Protein 3PU6 (pdb70)

Sequence (135 aa):
LKKVLLCVGNELRGDDGVAIALGRLVEEQPEWSVFFGYDTPESEFGKLRELAPDVIVVADASGEIEFLDLSDERTYLYPTPILISYLRGICSKTIFLGISVLLENVLHFSEGLSQGASDSAFVALGRIKELDGLK

InterPro domains:
  IPR000671 Peptidase A31 family [PTHR30302] (1-132)
  IPR000671 Peptidase A31 family [TIGR00072] (5-141)
  IPR004420 Peptidase A31, hydrogenase maturation protease HycI [cd06067] (4-139)
  IPR023430 Peptidase HybD-like domain superfamily [G3DSA:3.40.50.1450] (1-147)
  IPR023430 Peptidase HybD-like domain superfamily [SSF53163] (1-142)

Solvent-accessible surface area: 7150 Å² total

Structure (mmCIF, N/CA/C/O backbone):
data_3PU6
#
_entry.id   3PU6
#
_cell.length_a   45.202
_cell.length_b   50.728
_cell.length_c   66.676
_cell.angle_alpha   90.00
_cell.angle_beta   90.00
_cell.angle_gamma   90.00
#
_symmetry.space_group_name_H-M   'P 21 21 21'
#
loop_
_entity.id
_entity.type
_entity.pdbx_description
1 polymer 'Uncharacterized protein'
2 water water
#
loop_
_atom_site.group_PDB
_atom_site.id
_atom_site.type_symbol
_atom_site.label_atom_id
_atom_site.label_alt_id
_atom_site.label_comp_id
_atom_site.label_asym_id
_atom_site.label_entity_id
_atom_site.label_seq_id
_atom_site.pdbx_PDB_ins_code
_atom_site.Cartn_x
_atom_site.Cartn_y
_atom_site.Cartn_z
_atom_site.occupancy
_atom_site.B_iso_or_equiv
_atom_site.auth_seq_id
_atom_site.auth_comp_id
_atom_site.auth_asym_id
_atom_site.auth_atom_id
_atom_site.pdbx_PDB_model_num
ATOM 1 N N . LEU A 1 3 ? 0.414 25.766 55.697 1.00 33.76 1 LEU A N 1
ATOM 2 C CA . LEU A 1 3 ? 1.063 25.429 54.414 1.00 37.74 1 LEU A CA 1
ATOM 3 C C . LEU A 1 3 ? 2.252 26.359 54.098 1.00 36.58 1 LEU A C 1
ATOM 4 O O . LEU A 1 3 ? 2.093 27.569 53.968 1.00 36.56 1 LEU A O 1
ATOM 9 N N . LYS A 1 4 ? 3.445 25.793 53.987 1.00 36.22 2 LYS A N 1
ATOM 10 C CA . LYS A 1 4 ? 4.670 26.604 53.938 1.00 37.72 2 LYS A CA 1
ATOM 11 C C . LYS A 1 4 ? 4.971 27.194 52.567 1.00 36.70 2 LYS A C 1
ATOM 12 O O . LYS A 1 4 ? 5.338 26.475 51.640 1.00 34.98 2 LYS A O 1
ATOM 18 N N . LYS A 1 5 ? 4.831 28.513 52.470 1.00 36.96 3 LYS A N 1
ATOM 19 C CA . LYS A 1 5 ? 4.967 29.234 51.213 1.00 35.30 3 LYS A CA 1
ATOM 20 C C . LYS A 1 5 ? 6.158 30.198 51.194 1.00 35.26 3 LYS A C 1
ATOM 21 O O . LYS A 1 5 ? 6.200 31.158 51.961 1.00 35.79 3 LYS A O 1
ATOM 27 N N . VAL A 1 6 ? 7.117 29.936 50.305 1.00 34.70 4 VAL A N 1
ATOM 28 C CA . VAL A 1 6 ? 8.328 30.757 50.173 1.00 34.85 4 VAL A CA 1
ATOM 29 C C . VAL A 1 6 ? 8.381 31.521 48.857 1.00 33.68 4 VAL A C 1
ATOM 30 O O . VAL A 1 6 ? 8.041 30.989 47.805 1.00 33.56 4 VAL A O 1
ATOM 34 N N . LEU A 1 7 ? 8.822 32.768 48.929 1.00 33.90 5 LEU A N 1
ATOM 35 C CA . LEU A 1 7 ? 9.093 33.566 47.743 1.00 33.06 5 LEU A CA 1
ATOM 36 C C . LEU A 1 7 ? 10.575 33.919 47.693 1.00 32.30 5 LEU A C 1
ATOM 37 O O . LEU A 1 7 ? 11.047 34.705 48.517 1.00 31.64 5 LEU A O 1
ATOM 42 N N . LEU A 1 8 ? 11.296 33.335 46.732 1.00 31.03 6 LEU A N 1
ATOM 43 C CA . LEU A 1 8 ? 12.721 33.621 46.534 1.00 31.51 6 LEU A CA 1
ATOM 44 C C . LEU A 1 8 ? 12.946 34.730 45.511 1.00 31.93 6 LEU A C 1
ATOM 45 O O . LEU A 1 8 ? 12.744 34.528 44.325 1.00 31.35 6 LEU A O 1
ATOM 50 N N . CYS A 1 9 ? 13.383 35.897 45.968 1.00 31.68 7 CYS A N 1
ATOM 51 C CA . CYS A 1 9 ? 13.566 37.024 45.065 1.00 31.60 7 CYS A CA 1
ATOM 52 C C . CYS A 1 9 ? 14.995 37.121 44.572 1.00 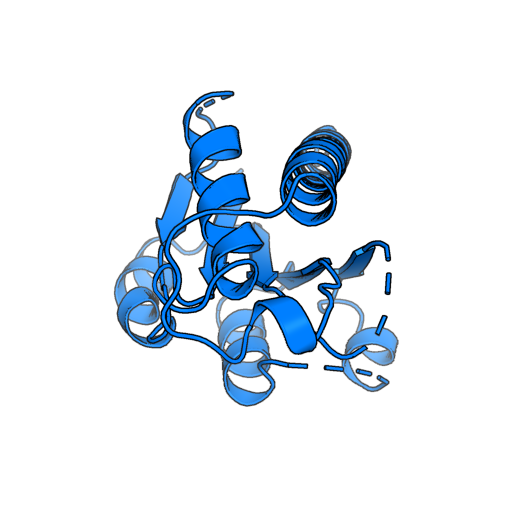33.44 7 CYS A C 1
ATOM 53 O O . CYS A 1 9 ? 15.931 37.201 45.369 1.00 32.59 7 CYS A O 1
ATOM 56 N N . VAL A 1 10 ? 15.127 37.121 43.242 1.00 33.52 8 VAL A N 1
ATOM 57 C CA . VAL A 1 10 ? 16.400 37.174 42.534 1.00 32.75 8 VAL A CA 1
ATOM 58 C C . VAL A 1 10 ? 16.526 38.528 41.816 1.00 33.15 8 VAL A C 1
ATOM 59 O O . VAL A 1 10 ? 15.521 39.115 41.413 1.00 31.52 8 VAL A O 1
ATOM 63 N N . GLY A 1 11 ? 17.758 39.028 41.683 1.00 34.25 9 GLY A N 1
ATOM 64 C CA . GLY A 1 11 ? 18.017 40.289 41.007 1.00 32.69 9 GLY A CA 1
ATOM 65 C C . GLY A 1 11 ? 19.015 41.169 41.726 1.00 32.84 9 GLY A C 1
ATOM 66 O O . GLY A 1 11 ? 19.412 40.888 42.853 1.00 35.06 9 GLY A O 1
ATOM 67 N N . ASN A 1 12 ? 19.386 42.259 41.072 1.00 32.51 10 ASN A N 1
ATOM 68 C CA . ASN A 1 12 ? 20.456 43.146 41.510 1.00 32.64 10 ASN A CA 1
ATOM 69 C C . ASN A 1 12 ? 19.943 44.572 41.576 1.00 33.39 10 ASN A C 1
ATOM 70 O O . ASN A 1 12 ? 19.654 45.193 40.554 1.00 33.39 10 ASN A O 1
ATOM 75 N N . GLU A 1 13 ? 19.838 45.092 42.786 1.00 33.91 11 GLU A N 1
ATOM 76 C CA . GLU A 1 13 ? 19.234 46.393 43.008 1.00 33.93 11 GLU A CA 1
ATOM 77 C C . GLU A 1 13 ? 20.077 47.538 42.494 1.00 34.40 11 GLU A C 1
ATOM 78 O O . GLU A 1 13 ? 19.597 48.663 42.399 1.00 34.77 11 GLU A O 1
ATOM 84 N N . LEU A 1 14 ? 21.340 47.254 42.177 1.00 34.16 12 LEU A N 1
ATOM 85 C CA . LEU A 1 14 ? 22.244 48.270 41.659 1.00 33.12 12 LEU A CA 1
ATOM 86 C C . LEU A 1 14 ? 22.219 48.349 40.132 1.00 33.27 12 LEU A C 1
ATOM 87 O O . LEU A 1 14 ? 22.855 49.204 39.547 1.00 34.07 12 LEU A O 1
ATOM 92 N N . ARG A 1 15 ? 21.441 47.467 39.509 1.00 33.58 13 ARG A N 1
ATOM 93 C CA . ARG A 1 15 ? 21.225 47.443 38.066 1.00 32.78 13 ARG A CA 1
ATOM 94 C C . ARG A 1 15 ? 19.808 47.857 37.630 1.00 32.81 13 ARG A C 1
ATOM 95 O O . ARG A 1 15 ? 19.238 47.232 36.742 1.00 32.14 13 ARG A O 1
ATOM 103 N N . GLY A 1 16 ? 19.239 48.889 38.242 1.00 32.30 14 GLY A N 1
ATOM 104 C CA . GLY A 1 16 ? 17.940 49.398 37.838 1.00 31.20 14 GLY A CA 1
ATOM 105 C C . GLY A 1 16 ? 16.760 48.453 37.994 1.00 29.90 14 GLY A C 1
ATOM 106 O O . GLY A 1 16 ? 16.518 47.895 39.057 1.00 30.24 14 GLY A O 1
ATOM 107 N N . ASP A 1 17 ? 16.025 48.268 36.905 1.00 30.83 15 ASP A N 1
ATOM 108 C CA . ASP A 1 17 ? 14.812 47.449 36.897 1.00 30.63 15 ASP A CA 1
ATOM 109 C C . ASP A 1 17 ? 15.115 45.978 37.105 1.00 29.94 15 ASP A C 1
ATOM 110 O O . ASP A 1 17 ? 14.208 45.146 37.050 1.00 27.82 15 ASP A O 1
ATOM 115 N N . ASP A 1 18 ? 16.387 45.661 37.328 1.00 29.91 16 ASP A N 1
ATOM 116 C CA . ASP A 1 18 ? 16.785 44.282 37.585 1.00 31.19 16 ASP A CA 1
ATOM 117 C C . ASP A 1 18 ? 16.572 43.939 39.053 1.00 30.75 16 ASP A C 1
ATOM 118 O O . ASP A 1 18 ? 16.738 42.796 39.480 1.00 31.36 16 ASP A O 1
ATOM 123 N N . GLY A 1 19 ? 16.178 44.941 39.821 1.00 30.05 17 GLY A N 1
ATOM 124 C CA . GLY A 1 19 ? 15.768 44.694 41.183 1.00 31.20 17 GLY A CA 1
ATOM 125 C C . GLY A 1 19 ? 14.262 44.597 41.360 1.00 31.26 17 GLY A C 1
ATOM 126 O O . GLY A 1 19 ? 13.791 44.593 42.491 1.00 33.23 17 GLY A O 1
ATOM 127 N N . VAL A 1 20 ? 13.511 44.518 40.262 1.00 28.63 18 VAL A N 1
ATOM 128 C CA . VAL A 1 20 ? 12.061 44.503 40.337 1.00 30.15 18 VAL A CA 1
ATOM 129 C C . VAL A 1 20 ? 11.574 43.403 41.259 1.00 30.68 18 VAL A C 1
ATOM 130 O O . VAL A 1 20 ? 10.671 43.641 42.061 1.00 30.37 18 VAL A O 1
ATOM 134 N N . ALA A 1 21 ? 12.171 42.213 41.147 1.00 29.35 19 ALA A N 1
ATOM 135 C CA . ALA A 1 21 ? 11.774 41.092 41.991 1.00 29.75 19 ALA A CA 1
ATOM 136 C C . ALA A 1 21 ? 12.155 41.307 43.467 1.00 31.70 19 ALA A C 1
ATOM 137 O O . ALA A 1 21 ? 11.563 40.706 44.352 1.00 32.20 19 ALA A O 1
ATOM 139 N N . ILE A 1 22 ? 13.138 42.160 43.730 1.00 31.12 20 ILE A N 1
ATOM 140 C CA . ILE A 1 22 ? 13.462 42.523 45.094 1.00 32.47 20 ILE A CA 1
ATOM 141 C C . ILE A 1 22 ? 12.342 43.411 45.588 1.00 33.79 20 ILE A C 1
ATOM 142 O O . ILE A 1 22 ? 11.870 43.282 46.722 1.00 35.30 20 ILE A O 1
ATOM 147 N N . ALA A 1 23 ? 11.904 44.322 44.732 1.00 32.90 21 ALA A N 1
ATOM 148 C CA . ALA A 1 23 ? 10.790 45.185 45.088 1.00 32.73 21 ALA A CA 1
ATOM 149 C C . ALA A 1 23 ? 9.545 44.342 45.451 1.00 34.82 21 ALA A C 1
ATOM 150 O O . ALA A 1 23 ? 8.930 44.519 46.506 1.00 36.85 21 ALA A O 1
ATOM 152 N N . LEU A 1 24 ? 9.197 43.401 44.582 1.00 34.23 22 LEU A N 1
ATOM 153 C CA . LEU A 1 24 ? 8.063 42.531 44.832 1.00 34.50 22 LEU A CA 1
ATOM 154 C C . LEU A 1 24 ? 8.186 41.839 46.178 1.00 34.27 22 LEU A C 1
ATOM 155 O O . LEU A 1 24 ? 7.205 41.659 46.874 1.00 34.67 22 LEU A O 1
ATOM 160 N N . GLY A 1 25 ? 9.403 41.451 46.526 1.00 33.90 23 GLY A N 1
ATOM 161 C CA . GLY A 1 25 ? 9.663 40.711 47.741 1.00 34.63 23 GLY A CA 1
ATOM 162 C C . GLY A 1 25 ? 9.260 41.528 48.937 1.00 37.08 23 GLY A C 1
ATOM 163 O O . GLY A 1 25 ? 8.663 41.023 49.871 1.00 38.09 23 GLY A O 1
ATOM 164 N N . ARG A 1 26 ? 9.574 42.810 48.892 1.00 37.09 24 ARG A N 1
ATOM 165 C CA . ARG A 1 26 ? 9.229 43.701 49.974 1.00 37.79 24 ARG A CA 1
ATOM 166 C C . ARG A 1 26 ? 7.730 43.871 50.106 1.00 39.77 24 ARG A C 1
ATOM 167 O O . ARG A 1 26 ? 7.233 44.118 51.199 1.00 41.69 24 ARG A O 1
ATOM 175 N N . LEU A 1 27 ? 7.009 43.759 48.993 1.00 39.39 25 LEU A N 1
ATOM 176 C CA . LE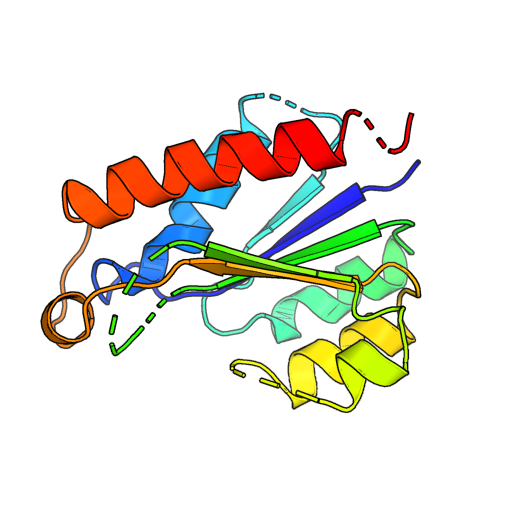U A 1 27 ? 5.557 43.926 49.022 1.00 40.41 25 LEU A CA 1
ATOM 177 C C . LEU A 1 27 ? 4.899 42.745 49.714 1.00 40.62 25 LEU A C 1
ATOM 178 O O . LEU A 1 27 ? 4.024 42.922 50.557 1.00 41.24 25 LEU A O 1
ATOM 183 N N . VAL A 1 28 ? 5.340 41.543 49.357 1.00 40.18 26 VAL A N 1
ATOM 184 C CA . VAL A 1 28 ? 4.789 40.318 49.924 1.00 42.07 26 VAL A CA 1
ATOM 185 C C . VAL A 1 28 ? 5.094 40.293 51.415 1.00 43.07 26 VAL A C 1
ATOM 186 O O . VAL A 1 28 ? 4.292 39.848 52.234 1.00 43.39 26 VAL A O 1
ATOM 190 N N . GLU A 1 29 ? 6.273 40.796 51.747 1.00 42.88 27 GLU A N 1
ATOM 191 C CA . GLU A 1 29 ? 6.754 40.844 53.109 1.00 41.71 27 GLU A CA 1
ATOM 192 C C . GLU A 1 29 ? 5.805 41.673 53.968 1.00 44.63 27 GLU A C 1
ATOM 193 O O . GLU A 1 29 ? 5.461 41.268 55.080 1.00 44.57 27 GLU A O 1
ATOM 199 N N . GLU A 1 30 ? 5.405 42.832 53.440 1.00 44.44 28 GLU A N 1
ATOM 200 C CA . GLU A 1 30 ? 4.444 43.724 54.082 1.00 45.61 28 GLU A CA 1
ATOM 201 C C . GLU A 1 30 ? 3.048 43.138 54.097 1.00 45.76 28 GLU A C 1
ATOM 202 O O . GLU A 1 30 ? 2.452 42.965 55.149 1.00 48.18 28 GLU A O 1
ATOM 208 N N . GLN A 1 31 ? 2.515 42.846 52.921 1.00 45.53 29 GLN A N 1
ATOM 209 C CA . GLN A 1 31 ? 1.114 42.469 52.811 1.00 45.70 29 GLN A CA 1
ATOM 210 C C . GLN A 1 31 ? 0.791 41.019 53.167 1.00 47.40 29 GLN A C 1
ATOM 211 O O . GLN A 1 31 ? -0.359 40.695 53.467 1.00 49.74 29 GLN A O 1
ATOM 225 N N . PRO A 1 33 ? 2.191 38.163 55.420 1.00 47.31 31 PRO A N 1
ATOM 226 C CA . PRO A 1 33 ? 2.952 37.600 56.542 1.00 46.27 31 PRO A CA 1
ATOM 227 C C . PRO A 1 33 ? 3.028 36.069 56.550 1.00 46.49 31 PRO A C 1
ATOM 228 O O . PRO A 1 33 ? 3.990 35.522 57.083 1.00 46.39 31 PRO A O 1
ATOM 232 N N . GLU A 1 34 ? 2.035 35.388 55.989 1.00 46.32 32 GLU A N 1
ATOM 233 C CA . GLU A 1 34 ? 2.076 33.928 55.916 1.00 46.93 32 GLU A CA 1
ATOM 234 C C . GLU A 1 34 ? 3.128 33.417 54.926 1.00 45.46 32 GLU A C 1
ATOM 235 O O . GLU A 1 34 ? 3.485 32.228 54.922 1.00 43.39 32 GLU A O 1
ATOM 241 N N . TRP A 1 35 ? 3.604 34.325 54.076 1.00 43.70 33 TRP A N 1
ATOM 242 C CA . TRP A 1 35 ? 4.705 34.047 53.164 1.00 40.27 33 TRP A CA 1
ATOM 243 C C . TRP A 1 35 ? 6.017 34.432 53.830 1.00 39.88 33 TRP A C 1
ATOM 244 O O . TRP A 1 35 ? 6.154 35.545 54.358 1.00 40.67 33 TRP A O 1
ATOM 255 N N . SER A 1 36 ? 6.982 33.525 53.819 1.00 36.29 34 SER A N 1
ATOM 256 C CA . SER A 1 36 ? 8.327 33.929 54.180 1.00 34.78 34 SER A CA 1
ATOM 257 C C . SER A 1 36 ? 9.111 34.230 52.900 1.00 35.98 34 SER A C 1
ATOM 258 O O . SER A 1 36 ? 9.158 33.417 51.983 1.00 35.00 34 SER A O 1
ATOM 261 N N . VAL A 1 37 ? 9.685 35.428 52.847 1.00 36.11 35 VAL A N 1
ATOM 262 C CA . VAL A 1 37 ? 10.392 35.931 51.681 1.00 33.39 35 VAL A CA 1
ATOM 263 C C . VAL A 1 37 ? 11.901 35.811 51.858 1.00 34.66 35 VAL A C 1
ATOM 264 O O . VAL A 1 37 ? 12.460 36.280 52.845 1.00 33.95 35 VAL A O 1
ATOM 268 N N . PHE A 1 38 ? 12.554 35.179 50.891 1.00 35.34 36 PHE A N 1
ATOM 269 C CA . PHE A 1 38 ? 14.002 35.050 50.897 1.00 34.63 36 PHE A CA 1
ATOM 270 C C . PHE A 1 38 ? 14.628 35.873 49.787 1.00 34.18 36 PHE A C 1
ATOM 271 O O . PHE A 1 38 ? 14.413 35.598 48.617 1.00 33.85 36 PHE A O 1
ATOM 279 N N . PHE A 1 39 ? 15.403 36.882 50.155 1.00 34.53 37 PHE A N 1
ATOM 280 C CA . PHE A 1 39 ? 16.133 37.674 49.172 1.00 34.06 37 PHE A CA 1
ATOM 281 C C . PHE A 1 39 ? 17.442 37.028 48.788 1.00 34.16 37 PHE A C 1
ATOM 282 O O . PHE A 1 39 ? 18.370 36.969 49.572 1.00 35.34 37 PHE A O 1
ATOM 290 N N . GLY A 1 40 ? 17.514 36.537 47.568 1.00 34.48 38 GLY A N 1
ATOM 291 C CA . GLY A 1 40 ? 18.713 35.869 47.134 1.00 36.37 38 GLY A CA 1
ATOM 292 C C . GLY A 1 40 ? 19.584 36.865 46.414 1.00 35.90 38 GLY A C 1
ATOM 293 O O . GLY A 1 40 ? 20.747 36.595 46.141 1.00 36.60 38 GLY A O 1
ATOM 294 N N . TYR A 1 41 ? 19.003 38.021 46.114 1.00 35.43 39 TYR A N 1
ATOM 295 C CA . TYR A 1 41 ? 19.624 38.993 45.224 1.00 35.97 39 TYR A CA 1
ATOM 296 C C . TYR A 1 41 ? 20.279 38.309 44.025 1.00 37.03 39 TYR A C 1
ATOM 297 O O . TYR A 1 41 ? 19.616 37.604 43.260 1.00 35.62 39 TYR A O 1
ATOM 306 N N . ASP A 1 42 ? 21.583 38.497 43.864 1.00 38.52 40 ASP A N 1
ATOM 307 C CA . ASP A 1 42 ? 22.279 37.905 42.721 1.00 38.84 40 ASP A CA 1
ATOM 308 C C . ASP A 1 42 ? 23.044 36.636 43.108 1.00 39.22 40 ASP A C 1
ATOM 309 O O . ASP A 1 42 ? 23.806 36.084 42.310 1.00 39.19 40 ASP A O 1
ATOM 314 N N . THR A 1 43 ? 22.806 36.170 44.333 1.00 38.94 41 THR A N 1
ATOM 315 C CA . THR A 1 43 ? 23.376 34.909 44.827 1.00 40.81 41 THR A CA 1
ATOM 316 C C . THR A 1 43 ? 22.344 34.033 45.564 1.00 40.91 41 THR A C 1
ATOM 317 O O . THR A 1 43 ? 22.546 33.658 46.729 1.00 39.70 41 THR A O 1
ATOM 321 N N . PRO A 1 44 ? 21.242 33.699 44.865 1.00 39.72 42 PRO A N 1
ATOM 322 C CA . PRO A 1 44 ? 20.105 32.906 45.326 1.00 39.25 42 PRO A CA 1
ATOM 323 C C . PRO A 1 44 ? 20.562 31.623 45.981 1.00 40.79 42 PRO A C 1
ATOM 324 O O . PRO A 1 44 ? 19.847 31.070 46.813 1.00 38.08 42 PRO A O 1
ATOM 328 N N . GLU A 1 45 ? 21.740 31.148 45.590 1.00 41.57 43 GLU A N 1
ATOM 329 C CA . GLU A 1 45 ? 22.243 29.887 46.108 1.00 41.87 43 GLU A CA 1
ATOM 330 C C . GLU A 1 45 ? 22.615 30.076 47.568 1.00 40.05 43 GLU A C 1
ATOM 331 O O . GLU A 1 45 ? 22.605 29.134 48.346 1.00 39.85 43 GLU A O 1
ATOM 337 N N . SER A 1 46 ? 22.901 31.312 47.940 1.00 37.99 44 SER A N 1
ATOM 338 C CA . SER A 1 46 ? 23.127 31.619 49.328 1.00 38.79 44 SER A CA 1
ATOM 339 C C . SER A 1 46 ? 21.897 31.284 50.183 1.00 40.49 44 SER A C 1
ATOM 340 O O . SER A 1 46 ? 21.975 31.291 51.409 1.00 41.21 44 SER A O 1
ATOM 343 N N . GLU A 1 47 ? 20.760 31.005 49.546 1.00 39.91 45 GLU A N 1
ATOM 344 C CA . GLU A 1 47 ? 19.525 30.733 50.284 1.00 39.06 45 GLU A CA 1
ATOM 345 C C . GLU A 1 47 ? 19.127 29.262 50.357 1.00 39.65 45 GLU A C 1
ATOM 346 O O . GLU A 1 47 ? 18.093 28.940 50.928 1.00 40.50 45 GLU A O 1
ATOM 352 N N . PHE A 1 48 ? 19.926 28.365 49.794 1.00 39.67 46 PHE A N 1
ATOM 353 C CA . PHE A 1 48 ? 19.524 26.966 49.759 1.00 40.30 46 PHE A CA 1
ATOM 354 C C . PHE A 1 48 ? 19.485 26.339 51.138 1.00 40.61 46 PHE A C 1
ATOM 355 O O . PHE A 1 48 ? 18.675 25.457 51.402 1.00 41.53 46 PHE A O 1
ATOM 363 N N . GLY A 1 49 ? 20.375 26.782 52.010 1.00 38.84 47 GLY A N 1
ATOM 364 C CA . GLY A 1 49 ? 20.473 26.181 53.315 1.00 40.27 47 GLY A CA 1
ATOM 365 C C . GLY A 1 49 ? 19.160 26.316 54.040 1.00 39.20 47 GLY A C 1
ATOM 366 O O . GLY A 1 49 ? 18.562 25.320 54.439 1.00 38.13 47 GLY A O 1
ATOM 367 N N . LYS A 1 50 ? 18.726 27.564 54.198 1.00 38.54 48 LYS A N 1
ATOM 368 C CA . LYS A 1 50 ? 17.447 27.898 54.801 1.00 39.27 48 LYS A CA 1
ATOM 369 C C . LYS A 1 50 ? 16.291 27.169 54.126 1.00 40.20 48 LYS A C 1
ATOM 370 O O . LYS A 1 50 ? 15.311 26.783 54.775 1.00 38.39 48 LYS A O 1
ATOM 376 N N . LEU A 1 51 ? 16.403 27.027 52.810 1.00 38.32 49 LEU A N 1
ATOM 377 C CA . LEU A 1 51 ? 15.393 26.357 52.039 1.00 38.16 49 LEU A CA 1
ATOM 378 C C . LEU A 1 51 ? 15.299 24.873 52.359 1.00 39.08 49 LEU A C 1
ATOM 379 O O . LEU A 1 51 ? 14.206 24.365 52.564 1.00 38.92 49 LEU A O 1
ATOM 384 N N . ARG A 1 52 ? 16.422 24.164 52.383 1.00 38.94 50 ARG A N 1
ATOM 385 C CA . ARG A 1 52 ? 16.371 22.750 52.726 1.00 38.88 50 ARG A CA 1
ATOM 386 C C . ARG A 1 52 ? 15.721 22.621 54.092 1.00 40.66 50 ARG A C 1
ATOM 387 O O . ARG A 1 52 ? 14.877 21.757 54.332 1.00 40.08 50 ARG A O 1
ATOM 395 N N . GLU A 1 53 ? 16.130 23.523 54.975 1.00 40.13 51 GLU A N 1
ATOM 396 C CA . GLU A 1 53 ? 15.863 23.440 56.392 1.00 38.22 51 GLU A CA 1
ATOM 397 C C . GLU A 1 53 ? 14.401 23.737 56.717 1.00 41.34 51 GLU A C 1
ATOM 398 O O . GLU A 1 53 ? 13.854 23.257 57.715 1.00 44.15 51 GLU A O 1
ATOM 404 N N . LEU A 1 54 ? 13.771 24.534 55.870 1.00 39.60 52 LEU A N 1
ATOM 405 C CA . LEU A 1 54 ? 12.389 24.925 56.068 1.00 39.39 52 LEU A CA 1
ATOM 406 C C . LEU A 1 54 ? 11.398 23.972 55.388 1.00 40.24 52 LEU A C 1
ATOM 407 O O . LEU A 1 54 ? 10.242 23.895 55.782 1.00 41.73 52 LEU A O 1
ATOM 412 N N . ALA A 1 55 ? 11.864 23.262 54.364 1.00 41.07 53 ALA A N 1
ATOM 413 C CA . ALA A 1 55 ? 11.068 22.282 53.605 1.00 40.25 53 ALA A CA 1
ATOM 414 C C . ALA A 1 55 ? 9.720 22.790 53.073 1.00 42.23 53 ALA A C 1
ATOM 415 O O . ALA A 1 55 ? 8.689 22.124 53.233 1.00 41.94 53 ALA A O 1
ATOM 417 N N . PRO A 1 56 ? 9.734 23.950 52.391 1.00 42.36 54 PRO A N 1
ATOM 418 C CA . PRO A 1 56 ? 8.497 24.631 51.977 1.00 38.54 54 PRO A CA 1
ATOM 419 C C . PRO A 1 56 ? 7.559 23.701 51.222 1.00 37.38 54 PRO A C 1
ATOM 420 O O . PRO A 1 56 ? 8.024 22.724 50.640 1.00 37.75 54 PRO A O 1
ATOM 424 N N . ASP A 1 57 ? 6.261 24.002 51.243 1.00 36.87 55 ASP A N 1
ATOM 425 C CA . ASP A 1 57 ? 5.290 23.315 50.391 1.00 37.06 55 ASP A CA 1
ATOM 426 C C . ASP A 1 57 ? 5.302 23.975 49.018 1.00 37.00 55 ASP A C 1
ATOM 427 O O . ASP A 1 57 ? 5.181 23.312 47.991 1.00 36.97 55 ASP A O 1
ATOM 432 N N . VAL A 1 58 ? 5.450 25.294 49.024 1.00 36.15 56 VAL A N 1
ATOM 433 C CA . VAL A 1 58 ? 5.459 26.088 47.811 1.00 35.54 56 VAL A CA 1
ATOM 434 C C . VAL A 1 58 ? 6.647 27.056 47.734 1.00 35.38 56 VAL A C 1
ATOM 435 O O . VAL A 1 58 ? 6.869 27.857 48.634 1.00 34.88 56 VAL A O 1
ATOM 439 N N . ILE A 1 59 ? 7.387 26.991 46.636 1.00 35.30 57 ILE A N 1
ATOM 440 C CA . ILE A 1 59 ? 8.410 27.981 46.331 1.00 34.35 57 ILE A CA 1
ATOM 441 C C . ILE A 1 59 ? 8.056 28.747 45.059 1.00 32.63 57 ILE A C 1
ATOM 442 O O . ILE A 1 59 ? 7.949 28.182 43.979 1.00 31.19 57 ILE A O 1
ATOM 447 N N . VAL A 1 60 ? 7.871 30.044 45.207 1.00 32.56 58 VAL A N 1
ATOM 448 C CA . VAL A 1 60 ? 7.825 30.926 44.074 1.00 31.71 58 VAL A CA 1
ATOM 449 C C . VAL A 1 60 ? 9.180 31.609 43.967 1.00 32.36 58 VAL A C 1
ATOM 450 O O . VAL A 1 60 ? 9.656 32.226 44.927 1.00 31.52 58 VAL A O 1
ATOM 454 N N . VAL A 1 61 ? 9.803 31.468 42.797 1.00 31.89 59 VAL A N 1
ATOM 455 C CA . VAL A 1 61 ? 11.067 32.124 42.499 1.00 31.28 59 VAL A CA 1
ATOM 456 C C . VAL A 1 61 ? 10.790 33.237 41.503 1.00 29.87 59 VAL A C 1
ATOM 457 O O . VAL A 1 61 ? 10.383 32.971 40.395 1.00 30.34 59 VAL A O 1
ATOM 461 N N . ALA A 1 62 ? 10.978 34.482 41.923 1.00 29.81 60 ALA A N 1
ATOM 462 C CA . ALA A 1 62 ? 10.733 35.633 41.068 1.00 29.77 60 ALA A CA 1
ATOM 463 C C . ALA A 1 62 ? 12.018 36.317 40.571 1.00 30.62 60 ALA A C 1
ATOM 464 O O . ALA A 1 62 ? 12.999 36.426 41.304 1.00 30.51 60 ALA A O 1
ATOM 466 N N . ASP A 1 63 ? 11.988 36.793 39.324 1.00 30.33 61 ASP A N 1
ATOM 467 C CA . ASP A 1 63 ? 13.161 37.404 38.693 1.00 31.06 61 ASP A CA 1
ATOM 468 C C . ASP A 1 63 ? 12.766 38.400 37.623 1.00 30.51 61 ASP A C 1
ATOM 469 O O . ASP A 1 63 ? 11.722 38.268 37.013 1.00 30.21 61 ASP A O 1
ATOM 474 N N . ALA A 1 64 ? 13.610 39.400 37.400 1.00 31.07 62 ALA A N 1
ATOM 475 C CA . ALA A 1 64 ? 13.503 40.235 36.214 1.00 30.79 62 ALA A CA 1
ATOM 476 C C . ALA A 1 64 ? 13.864 39.387 35.005 1.00 32.08 62 ALA A C 1
ATOM 477 O O . ALA A 1 64 ? 14.724 38.511 35.082 1.00 31.24 62 ALA A O 1
ATOM 487 N N . SER A 1 66 ? 14.831 40.359 30.973 1.00 36.00 64 SER A N 1
ATOM 488 C CA . SER A 1 66 ? 15.003 41.517 30.094 1.00 36.76 64 SER A CA 1
ATOM 489 C C . SER A 1 66 ? 14.894 41.170 28.611 1.00 37.93 64 SER A C 1
ATOM 490 O O . SER A 1 66 ? 14.866 39.993 28.237 1.00 36.82 64 SER A O 1
ATOM 493 N N . GLY A 1 67 ? 14.816 42.223 27.794 1.00 38.61 65 GLY A N 1
ATOM 494 C CA . GLY A 1 67 ? 14.582 42.122 26.361 1.00 40.38 65 GLY A CA 1
ATOM 495 C C . GLY A 1 67 ? 14.252 43.465 25.722 1.00 39.80 65 GLY A C 1
ATOM 496 O O . GLY A 1 67 ? 14.116 44.476 26.414 1.00 37.42 65 GLY A O 1
ATOM 497 N N . GLU A 1 72 ? 4.411 42.757 31.254 1.00 38.55 70 GLU A N 1
ATOM 498 C CA . GLU A 1 72 ? 4.249 41.323 31.001 1.00 36.33 70 GLU A CA 1
ATOM 499 C C . GLU A 1 72 ? 4.864 40.479 32.124 1.00 35.54 70 GLU A C 1
ATOM 500 O O . GLU A 1 72 ? 5.774 40.924 32.828 1.00 32.92 70 GLU A O 1
ATOM 502 N N . ILE A 1 73 ? 4.361 39.257 32.277 1.00 34.94 71 ILE A 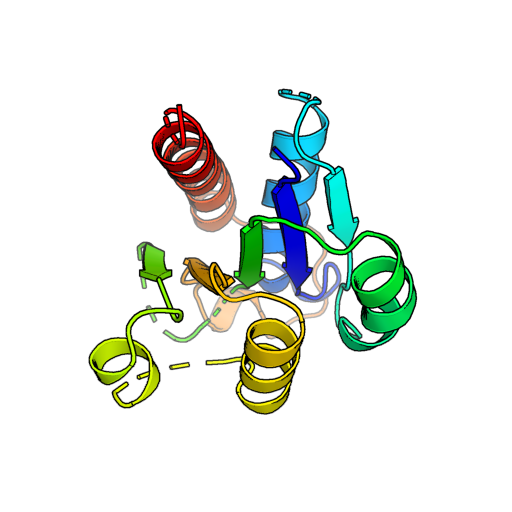N 1
ATOM 503 C CA . ILE A 1 73 ? 4.692 38.435 33.426 1.00 32.86 71 ILE A CA 1
ATOM 504 C C . ILE A 1 73 ? 4.509 36.959 33.121 1.00 32.18 71 ILE A C 1
ATOM 505 O O . ILE A 1 73 ? 3.423 36.525 32.801 1.00 34.12 71 ILE A O 1
ATOM 510 N N . GLU A 1 74 ? 5.578 36.184 33.206 1.00 32.08 72 GLU A N 1
ATOM 511 C CA . GLU A 1 74 ? 5.462 34.749 33.052 1.00 31.53 72 GLU A CA 1
ATOM 512 C C . GLU A 1 74 ? 5.180 34.094 34.399 1.00 32.40 72 GLU A C 1
ATOM 513 O O . GLU A 1 74 ? 5.868 34.366 35.377 1.00 32.32 72 GLU A O 1
ATOM 519 N N . PHE A 1 75 ? 4.177 33.227 34.455 1.00 32.15 73 PHE A N 1
ATOM 520 C CA . PHE A 1 75 ? 3.811 32.597 35.714 1.00 30.72 73 PHE A CA 1
ATOM 521 C C . PHE A 1 75 ? 3.531 31.101 35.557 1.00 30.16 73 PHE A C 1
ATOM 522 O O . PHE A 1 75 ? 2.471 30.725 35.104 1.00 32.62 73 PHE A O 1
ATOM 530 N N . LEU A 1 76 ? 4.476 30.244 35.933 1.00 30.03 74 LEU A N 1
ATOM 531 C CA . LEU A 1 76 ? 4.376 28.823 35.598 1.00 30.82 74 LEU A CA 1
ATOM 532 C C . LEU A 1 76 ? 4.667 27.856 36.739 1.00 32.28 74 LEU A C 1
ATOM 533 O O . LEU A 1 76 ? 5.535 28.101 37.559 1.00 32.17 74 LEU A O 1
ATOM 538 N N . ASP A 1 77 ? 3.964 26.731 36.756 1.00 33.09 75 ASP A N 1
ATOM 539 C CA . ASP A 1 77 ? 4.181 25.701 37.757 1.00 34.46 75 ASP A CA 1
ATOM 540 C C . ASP A 1 77 ? 5.133 24.652 37.228 1.00 36.42 75 ASP A C 1
ATOM 541 O O . ASP A 1 77 ? 4.723 23.786 36.45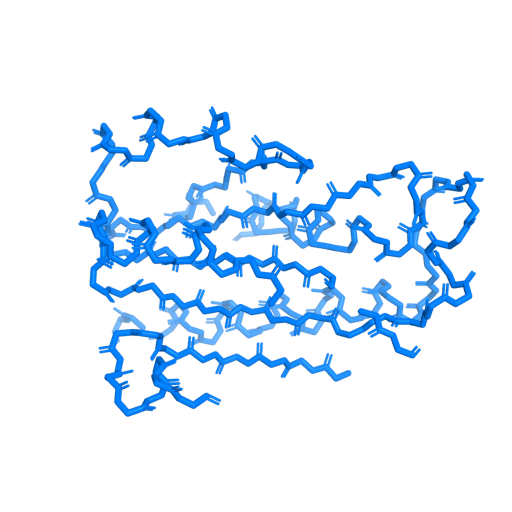3 1.00 37.46 75 ASP A O 1
ATOM 546 N N . LEU A 1 78 ? 6.395 24.714 37.660 1.00 37.31 76 LEU A N 1
ATOM 547 C CA . LEU A 1 78 ? 7.442 23.821 37.132 1.00 37.63 76 LEU A CA 1
ATOM 548 C C . LEU A 1 78 ? 7.393 22.411 37.714 1.00 38.80 76 LEU A C 1
ATOM 549 O O . LEU A 1 78 ? 8.191 21.557 37.359 1.00 39.80 76 LEU A O 1
ATOM 554 N N . SER A 1 79 ? 6.426 22.185 38.594 1.00 39.93 77 SER A N 1
ATOM 555 C CA . SER A 1 79 ? 6.020 20.851 39.005 1.00 40.86 77 SER A CA 1
ATOM 556 C C . SER A 1 79 ? 5.466 20.076 37.809 1.00 41.52 77 SER A C 1
ATOM 557 O O . SER A 1 79 ? 5.656 18.865 37.685 1.00 44.50 77 SER A O 1
ATOM 560 N N . ASP A 1 80 ? 4.769 20.776 36.928 1.00 39.94 78 ASP A N 1
ATOM 561 C CA . ASP A 1 80 ? 4.311 20.161 35.699 1.00 40.22 78 ASP A CA 1
ATOM 562 C C . ASP A 1 80 ? 5.511 19.821 34.817 1.00 40.79 78 ASP A C 1
ATOM 563 O O . ASP A 1 80 ? 6.248 20.706 34.401 1.00 39.79 78 ASP A O 1
ATOM 568 N N . GLU A 1 81 ? 5.697 18.540 34.525 1.00 42.29 79 GLU A N 1
ATOM 569 C CA . GLU A 1 81 ? 6.886 18.088 33.797 1.00 44.19 79 GLU A CA 1
ATOM 570 C C . GLU A 1 81 ? 6.983 18.616 32.368 1.00 43.19 79 GLU A C 1
ATOM 571 O O . GLU A 1 81 ? 8.026 19.095 31.934 1.00 44.09 79 GLU A O 1
ATOM 577 N N . ARG A 1 82 ? 5.890 18.491 31.634 1.00 42.91 80 ARG A N 1
ATOM 578 C CA . ARG A 1 82 ? 5.801 19.033 30.299 1.00 43.63 80 ARG A CA 1
ATOM 579 C C . ARG A 1 82 ? 6.248 20.494 30.306 1.00 43.23 80 ARG A C 1
ATOM 580 O O . ARG A 1 82 ? 7.070 20.915 29.487 1.00 43.36 80 ARG A O 1
ATOM 588 N N . THR A 1 83 ? 5.708 21.251 31.257 1.00 40.92 81 THR A N 1
ATOM 589 C CA . THR A 1 83 ? 6.029 22.662 31.436 1.00 39.05 81 THR A CA 1
ATOM 590 C C . THR A 1 83 ? 7.507 22.878 31.757 1.00 40.33 81 THR A C 1
ATOM 591 O O . THR A 1 83 ? 8.169 23.717 31.153 1.00 41.37 81 THR A O 1
ATOM 595 N N . TYR A 1 84 ? 8.030 22.123 32.708 1.00 40.27 82 TYR A N 1
ATOM 596 C CA . TYR A 1 84 ? 9.446 22.222 33.009 1.00 42.21 82 TYR A CA 1
ATOM 597 C C . TYR A 1 84 ? 10.258 22.017 31.730 1.00 43.98 82 TYR A C 1
ATOM 598 O O . TYR A 1 84 ? 11.168 22.801 31.412 1.00 44.20 82 TYR A O 1
ATOM 607 N N . LEU A 1 85 ? 9.904 20.961 30.999 1.00 43.05 83 LEU A N 1
ATOM 608 C CA . LEU A 1 85 ? 10.609 20.576 29.781 1.00 45.95 83 LEU A CA 1
ATOM 609 C C . LEU A 1 85 ? 10.702 21.690 28.735 1.00 46.52 83 LEU A C 1
ATOM 610 O O . LEU A 1 85 ? 11.758 21.885 28.136 1.00 46.04 83 LEU A O 1
ATOM 615 N N . TYR A 1 86 ? 9.614 22.426 28.517 1.00 46.43 84 TYR A N 1
ATOM 616 C CA . TYR A 1 86 ? 9.628 23.462 27.491 1.00 44.98 84 TYR A CA 1
ATOM 617 C C . TYR A 1 86 ? 9.889 24.849 28.016 1.00 45.20 84 TYR A C 1
ATOM 618 O O . TYR A 1 86 ? 9.781 25.798 27.247 1.00 45.77 84 TYR A O 1
ATOM 627 N N . PRO A 1 92 ? 15.407 31.793 33.005 1.00 43.37 90 PRO A N 1
ATOM 628 C CA . PRO A 1 92 ? 16.579 32.571 33.394 1.00 44.66 90 PRO A CA 1
ATOM 629 C C . PRO A 1 92 ? 17.481 31.882 34.407 1.00 46.62 90 PRO A C 1
ATOM 630 O O . PRO A 1 92 ? 18.661 32.198 34.464 1.00 46.83 90 PRO A O 1
ATOM 634 N N . THR A 1 93 ? 16.965 30.962 35.205 1.00 46.91 91 THR A N 1
ATOM 635 C CA . THR A 1 93 ? 17.776 30.479 36.317 1.00 46.58 91 THR A CA 1
ATOM 636 C C . THR A 1 93 ? 17.908 28.967 36.347 1.00 47.30 91 THR A C 1
ATOM 637 O O . THR A 1 93 ? 17.772 28.347 37.397 1.00 48.23 91 THR A O 1
ATOM 641 N N . PRO A 1 94 ? 18.219 28.375 35.194 1.00 48.13 92 PRO A N 1
ATOM 642 C CA . PRO A 1 94 ? 18.038 26.939 34.968 1.00 47.08 92 PRO A CA 1
ATOM 643 C C . PRO A 1 94 ? 18.542 26.077 36.112 1.00 46.73 92 PRO A C 1
ATOM 644 O O . PRO A 1 94 ? 17.781 25.262 36.627 1.00 47.23 92 PRO A O 1
ATOM 648 N N . ILE A 1 95 ? 19.799 26.254 36.500 1.00 46.55 93 ILE A N 1
ATOM 649 C CA . ILE A 1 95 ? 20.419 25.407 37.517 1.00 47.46 93 ILE A CA 1
ATOM 650 C C . ILE A 1 95 ? 19.813 25.686 38.894 1.00 47.39 93 ILE A C 1
ATOM 651 O O . ILE A 1 95 ? 19.741 24.812 39.771 1.00 45.08 93 ILE A O 1
ATOM 656 N N . LEU A 1 96 ? 19.376 26.924 39.069 1.00 45.98 94 LEU A N 1
ATOM 657 C CA . LEU A 1 96 ? 18.653 27.307 40.255 1.00 44.71 94 LEU A CA 1
ATOM 658 C C . LEU A 1 96 ? 17.312 26.579 40.311 1.00 45.75 94 LEU A C 1
ATOM 659 O O . LEU A 1 96 ? 16.974 25.898 41.293 1.00 44.89 94 LEU A O 1
ATOM 664 N N . ILE A 1 97 ? 16.554 26.725 39.234 1.00 44.89 95 ILE A N 1
ATOM 665 C CA . ILE A 1 97 ? 15.229 26.147 39.147 1.00 44.61 95 ILE A CA 1
ATOM 666 C C . ILE A 1 97 ? 15.213 24.636 39.354 1.00 44.16 95 ILE A C 1
ATOM 667 O O . ILE A 1 97 ? 14.289 24.111 39.964 1.00 44.55 95 ILE A O 1
ATOM 672 N N . SER A 1 98 ? 16.207 23.928 38.828 1.00 44.33 96 SER A N 1
ATOM 673 C CA . SER A 1 98 ? 16.209 22.469 38.945 1.00 44.07 96 SER A CA 1
ATOM 674 C C . SER A 1 98 ? 16.650 22.047 40.332 1.00 43.68 96 SER A C 1
ATOM 675 O O . SER A 1 98 ? 16.359 20.942 40.779 1.00 43.44 96 SER A O 1
ATOM 678 N N . TYR A 1 99 ? 17.338 22.939 41.026 1.00 43.78 97 TYR A N 1
ATOM 679 C CA . TYR A 1 99 ? 17.674 22.656 42.397 1.00 42.76 97 TYR A CA 1
ATOM 680 C C . TYR A 1 99 ? 16.414 22.752 43.238 1.00 42.80 97 TYR A C 1
ATOM 681 O O . TYR A 1 99 ? 16.131 21.874 44.055 1.00 41.57 97 TYR A O 1
ATOM 690 N N . LEU A 1 100 ? 15.662 23.829 43.028 1.00 42.41 98 LEU A N 1
ATOM 691 C CA . LEU A 1 100 ? 14.457 24.087 43.808 1.00 41.09 98 LEU A CA 1
ATOM 692 C C . LEU A 1 100 ? 13.423 22.976 43.631 1.00 40.56 98 LEU A C 1
ATOM 693 O O . LEU A 1 100 ? 12.798 22.542 44.598 1.00 40.18 98 LEU A O 1
ATOM 698 N N . ARG A 1 101 ? 13.265 22.508 42.398 1.00 40.21 99 ARG A N 1
ATOM 699 C CA . ARG A 1 101 ? 12.335 21.433 42.111 1.00 40.41 99 ARG A CA 1
ATOM 700 C C . ARG A 1 101 ? 12.699 20.208 42.919 1.00 40.73 99 ARG A C 1
ATOM 701 O O . ARG A 1 101 ? 11.849 19.362 43.194 1.00 41.00 99 ARG A O 1
ATOM 709 N N . GLY A 1 102 ? 13.974 20.110 43.278 1.00 40.71 100 GLY A N 1
ATOM 710 C CA . GLY A 1 102 ? 14.465 18.985 44.046 1.00 39.78 100 GLY A CA 1
ATOM 711 C C . GLY A 1 102 ? 14.169 19.140 45.519 1.00 40.60 100 GLY A C 1
ATOM 712 O O . GLY A 1 102 ? 13.956 18.162 46.218 1.00 41.17 100 GLY A O 1
ATOM 713 N N . ILE A 1 103 ? 14.170 20.377 45.997 1.00 40.88 101 ILE A N 1
ATOM 714 C CA . ILE A 1 103 ? 13.719 20.650 47.347 1.00 41.70 101 ILE A CA 1
ATOM 715 C C . ILE A 1 103 ? 12.197 20.518 47.428 1.00 41.41 101 ILE A C 1
ATOM 716 O O . ILE A 1 103 ? 11.657 20.010 48.410 1.00 41.18 101 ILE A O 1
ATOM 721 N N . CYS A 1 104 ? 11.520 20.994 46.385 1.00 41.54 102 CYS A N 1
ATOM 722 C CA . CYS A 1 104 ? 10.080 21.236 46.422 1.00 40.33 102 CYS A CA 1
ATOM 723 C C . CYS A 1 104 ? 9.386 20.901 45.113 1.00 41.86 102 CYS A C 1
ATOM 724 O O . CYS A 1 104 ? 9.841 21.305 44.050 1.00 41.61 102 CYS A O 1
ATOM 727 N N . SER A 1 105 ? 8.267 20.189 45.189 1.00 43.98 103 SER A N 1
ATOM 728 C CA . SER A 1 105 ? 7.486 19.850 43.993 1.00 44.01 103 SER A CA 1
ATOM 729 C C . SER A 1 105 ? 6.751 21.067 43.404 1.00 44.13 103 SER A C 1
ATOM 730 O O . SER A 1 105 ? 6.831 21.331 42.193 1.00 43.20 103 SER A O 1
ATOM 733 N N . LYS A 1 106 ? 6.033 21.794 44.260 1.00 40.45 104 LYS A N 1
ATOM 734 C CA . LYS A 1 106 ? 5.452 23.068 43.865 1.00 39.13 104 LYS A CA 1
ATOM 735 C C . LYS A 1 106 ? 6.483 24.181 43.716 1.00 38.17 104 LYS A C 1
ATOM 736 O O . LYS A 1 106 ? 6.471 25.136 44.491 1.00 35.76 104 LYS A O 1
ATOM 742 N N . THR A 1 107 ? 7.357 24.068 42.716 1.00 36.48 105 THR A N 1
ATOM 743 C CA . THR A 1 107 ? 8.201 25.184 42.331 1.00 34.80 105 THR A CA 1
ATOM 744 C C . THR A 1 107 ? 7.574 25.982 41.200 1.00 34.43 105 THR A C 1
ATOM 745 O O . THR A 1 107 ? 7.457 25.512 40.071 1.00 34.82 105 THR A O 1
ATOM 749 N N . ILE A 1 108 ? 7.207 27.211 41.509 1.00 32.04 106 ILE A N 1
ATOM 750 C CA . ILE A 1 108 ? 6.590 28.080 40.544 1.00 30.92 106 ILE A CA 1
ATOM 751 C C . ILE A 1 108 ? 7.537 29.192 40.134 1.00 29.82 106 ILE A C 1
ATOM 752 O O . ILE A 1 108 ? 8.109 29.853 40.989 1.00 30.19 106 ILE A O 1
ATOM 757 N N . PHE A 1 109 ? 7.701 29.397 38.824 1.00 30.80 107 PHE A N 1
ATOM 758 C CA . PHE A 1 109 ? 8.463 30.542 38.310 1.00 30.07 107 PHE A CA 1
ATOM 759 C C . PHE A 1 109 ? 7.575 31.754 38.045 1.00 29.47 107 PHE A C 1
ATOM 760 O O . PHE A 1 109 ? 6.486 31.618 37.518 1.00 30.60 107 PHE A O 1
ATOM 768 N N . LEU A 1 110 ? 8.052 32.934 38.425 1.00 29.11 108 LEU A N 1
ATOM 769 C CA . LEU A 1 110 ? 7.384 34.194 38.121 1.00 29.67 108 LEU A CA 1
ATOM 770 C C . LEU A 1 110 ? 8.334 35.200 37.473 1.00 30.01 108 LEU A C 1
ATOM 771 O O . LEU A 1 110 ? 9.108 35.852 38.169 1.00 30.09 108 LEU A O 1
ATOM 776 N N . GLY A 1 111 ? 8.269 35.328 36.147 1.00 30.32 109 GLY A N 1
ATOM 777 C CA . GLY A 1 111 ? 9.136 36.232 35.412 1.00 30.28 109 GLY A CA 1
ATOM 778 C C . GLY A 1 111 ? 8.487 37.574 35.156 1.00 30.43 109 GLY A C 1
ATOM 779 O O . GLY A 1 111 ? 7.347 37.639 34.717 1.00 31.78 109 GLY A O 1
ATOM 780 N N . ILE A 1 112 ? 9.211 38.648 35.442 1.00 29.72 110 ILE A N 1
ATOM 781 C CA . ILE A 1 112 ? 8.713 39.999 35.258 1.00 28.99 110 ILE A CA 1
ATOM 782 C C . ILE A 1 112 ? 9.597 40.617 34.216 1.00 29.32 110 ILE A C 1
ATOM 783 O O . ILE A 1 112 ? 10.786 40.807 34.431 1.00 30.83 110 ILE A O 1
ATOM 788 N N . SER A 1 113 ? 9.026 40.903 33.062 1.00 29.45 111 SER A N 1
ATOM 789 C CA . SER A 1 113 ? 9.840 41.352 31.956 1.00 30.39 111 SER A CA 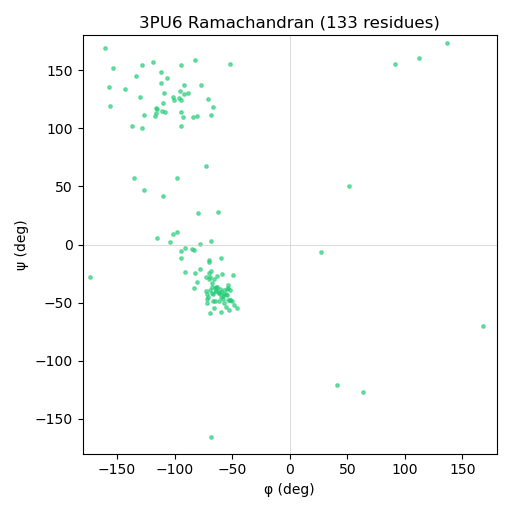1
ATOM 790 C C . SER A 1 113 ? 10.205 42.810 32.168 1.00 29.42 111 SER A C 1
ATOM 791 O O . SER A 1 113 ? 9.370 43.601 32.624 1.00 26.87 111 SER A O 1
ATOM 794 N N . VAL A 1 114 ? 11.472 43.137 31.888 1.00 28.45 112 VAL A N 1
ATOM 795 C CA . VAL A 1 114 ? 11.968 44.505 32.016 1.00 28.35 112 VAL A CA 1
ATOM 796 C C . VAL A 1 114 ? 12.650 44.916 30.731 1.00 27.98 112 VAL A C 1
ATOM 797 O O . VAL A 1 114 ? 13.099 44.079 29.991 1.00 29.89 112 VAL A O 1
ATOM 801 N N . LEU A 1 115 ? 12.690 46.211 30.459 1.00 28.95 113 LEU A N 1
ATOM 802 C CA . LEU A 1 115 ? 13.463 46.751 29.347 1.00 30.50 113 LEU A CA 1
ATOM 803 C C . LEU A 1 115 ? 14.970 46.664 29.618 1.00 31.80 113 LEU A C 1
ATOM 804 O O . LEU A 1 115 ? 15.471 47.159 30.631 1.00 30.60 113 LEU A O 1
ATOM 809 N N . LEU A 1 116 ? 15.678 46.041 28.683 1.00 33.86 114 LEU A N 1
ATOM 810 C CA . LEU A 1 116 ? 17.124 45.871 28.743 1.00 32.56 114 LEU A CA 1
ATOM 811 C C . LEU A 1 116 ? 17.898 47.180 28.941 1.00 32.52 114 LEU A C 1
ATOM 812 O O . LEU A 1 116 ? 18.932 47.205 29.599 1.00 32.22 114 LEU A O 1
ATOM 817 N N . GLU A 1 117 ? 17.404 48.268 28.369 1.00 33.72 115 GLU A N 1
ATOM 818 C CA . GLU A 1 117 ? 18.057 49.559 28.535 1.00 33.65 115 GLU A CA 1
ATOM 819 C C . GLU A 1 117 ? 18.040 49.965 29.999 1.00 34.65 115 GLU A C 1
ATOM 820 O O . GLU A 1 117 ? 18.913 50.713 30.460 1.00 36.85 115 GLU A O 1
ATOM 826 N N . ASN A 1 118 ? 17.047 49.463 30.731 1.00 33.17 116 ASN A N 1
ATOM 827 C CA . ASN A 1 118 ? 16.901 49.786 32.145 1.00 32.67 116 ASN A CA 1
ATOM 828 C C . ASN A 1 118 ? 17.729 48.916 33.109 1.00 31.35 116 ASN A C 1
ATOM 829 O O . ASN A 1 118 ? 17.738 49.162 34.318 1.00 29.78 116 ASN A O 1
ATOM 834 N N . VAL A 1 119 ? 18.429 47.916 32.582 1.00 29.94 117 VAL A N 1
ATOM 835 C CA . VAL A 1 119 ? 19.276 47.087 33.430 1.00 30.95 117 VAL A CA 1
ATOM 836 C C . VAL A 1 119 ? 20.783 47.185 33.116 1.00 31.37 117 VAL A C 1
ATOM 837 O O . VAL A 1 119 ? 21.589 46.458 33.702 1.00 30.80 117 VAL A O 1
ATOM 841 N N . LEU A 1 120 ? 21.154 48.084 32.204 1.00 31.87 118 LEU A N 1
ATOM 842 C CA . LEU A 1 120 ? 22.521 48.145 31.683 1.00 31.03 118 LEU A CA 1
ATOM 843 C C . LEU A 1 120 ? 23.394 49.134 32.419 1.00 32.75 118 LEU A C 1
ATOM 844 O O . LEU A 1 120 ? 24.568 49.245 32.138 1.00 33.88 118 LEU A O 1
ATOM 849 N N . HIS A 1 121 ? 22.820 49.885 33.339 1.00 34.21 119 HIS A N 1
ATOM 850 C CA . HIS A 1 121 ? 23.575 50.929 33.997 1.00 33.61 119 HIS A CA 1
ATOM 851 C C . HIS A 1 121 ? 23.658 50.687 35.483 1.00 34.21 119 HIS A C 1
ATOM 852 O O . HIS A 1 121 ? 22.822 49.989 36.073 1.00 33.75 119 HIS A O 1
ATOM 859 N N . PHE A 1 122 ? 24.675 51.264 36.100 1.00 35.03 120 PHE A N 1
ATOM 860 C CA . PHE A 1 122 ? 24.641 51.347 37.535 1.00 36.01 120 PHE A CA 1
ATOM 861 C C . PHE A 1 122 ? 23.515 52.327 37.852 1.00 36.70 120 PHE A C 1
ATOM 862 O O . PHE A 1 122 ? 23.596 53.523 37.552 1.00 36.74 120 PHE A O 1
ATOM 870 N N . SER A 1 123 ? 22.447 51.812 38.433 1.00 34.29 121 SER A N 1
ATOM 871 C CA . SER A 1 123 ? 21.318 52.650 38.710 1.00 34.90 121 SER A CA 1
ATOM 872 C C . SER A 1 123 ? 20.504 52.035 39.833 1.00 35.23 121 SER A C 1
ATOM 873 O O . SER A 1 123 ? 20.276 50.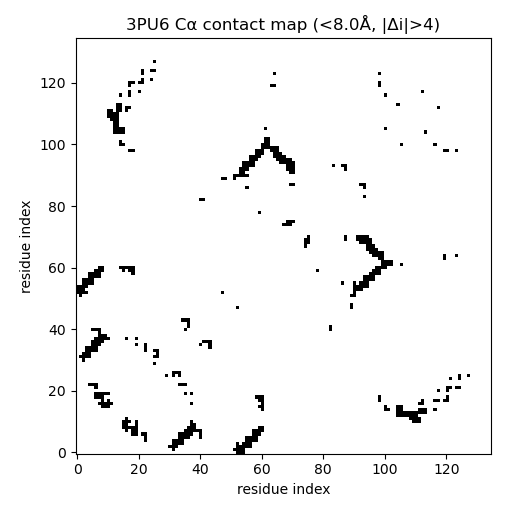831 39.862 1.00 34.14 121 SER A O 1
ATOM 876 N N . GLU A 1 124 ? 20.093 52.870 40.773 1.00 34.28 122 GLU A N 1
ATOM 877 C CA . GLU A 1 124 ? 19.337 52.387 41.906 1.00 36.19 122 GLU A CA 1
ATOM 878 C C . GLU A 1 124 ? 17.903 52.861 41.822 1.00 36.13 122 GLU A C 1
ATOM 879 O O . GLU A 1 124 ? 17.637 54.071 41.782 1.00 37.37 122 GLU A O 1
ATOM 885 N N . GLY A 1 125 ? 16.978 51.906 41.809 1.00 33.80 123 GLY A N 1
ATOM 886 C CA . GLY A 1 125 ? 15.564 52.226 41.704 1.00 33.60 123 GLY A CA 1
ATOM 887 C C . GLY A 1 125 ? 14.903 51.799 40.402 1.00 32.00 123 GLY A C 1
ATOM 888 O O . GLY A 1 125 ? 15.570 51.567 39.391 1.00 32.35 123 GLY A O 1
ATOM 889 N N . LEU A 1 126 ? 13.580 51.707 40.449 1.00 30.73 124 LEU A N 1
ATOM 890 C CA . LEU A 1 126 ? 12.765 51.188 39.364 1.00 30.69 124 LEU A CA 1
ATOM 891 C C . LEU A 1 126 ? 12.249 52.297 38.470 1.00 31.24 124 LEU A C 1
ATOM 892 O O . LEU A 1 126 ? 12.129 53.442 38.897 1.00 31.94 124 LEU A O 1
ATOM 897 N N . SER A 1 127 ? 11.965 51.948 37.219 1.00 31.44 125 SER A N 1
ATOM 898 C CA . SER A 1 127 ? 11.255 52.829 36.295 1.00 30.76 125 SER A CA 1
ATOM 899 C C . SER A 1 127 ? 9.769 52.693 36.581 1.00 32.28 125 SER A C 1
ATOM 900 O O . SER A 1 127 ? 9.339 51.692 37.150 1.00 32.13 125 SER A O 1
ATOM 903 N N . GLN A 1 128 ? 8.975 53.681 36.185 1.00 33.49 126 GLN A N 1
ATOM 904 C CA . GLN A 1 128 ? 7.548 53.628 36.478 1.00 33.05 126 GLN A CA 1
ATOM 905 C C . GLN A 1 128 ? 6.981 52.295 36.013 1.00 33.66 126 GLN A C 1
ATOM 906 O O . GLN A 1 128 ? 6.272 51.618 36.766 1.00 33.77 126 GLN A O 1
ATOM 912 N N . GLY A 1 129 ? 7.322 51.911 34.782 1.00 31.83 127 GLY A N 1
ATOM 913 C CA . GLY A 1 129 ? 6.894 50.641 34.218 1.00 30.61 127 GLY A CA 1
ATOM 914 C C . GLY A 1 129 ? 7.210 49.427 35.079 1.00 32.43 127 GLY A C 1
ATOM 915 O O . GLY A 1 129 ? 6.313 48.653 35.432 1.00 33.14 127 GLY A O 1
ATOM 916 N N . ALA A 1 130 ? 8.487 49.249 35.4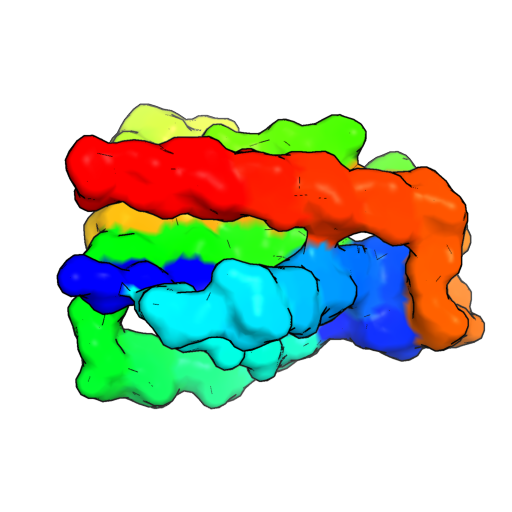19 1.00 32.62 128 ALA A N 1
ATOM 917 C CA . ALA A 1 130 ? 8.894 48.142 36.285 1.00 32.49 128 ALA A CA 1
ATOM 918 C C . ALA A 1 130 ? 8.205 48.201 37.655 1.00 31.39 128 ALA A C 1
ATOM 919 O O . ALA A 1 130 ? 7.789 47.184 38.186 1.00 31.31 128 ALA A O 1
ATOM 921 N N . SER A 1 131 ? 8.093 49.395 38.217 1.00 31.53 129 SER A N 1
ATOM 922 C CA . SER A 1 131 ? 7.340 49.589 39.456 1.00 32.60 129 SER A CA 1
ATOM 923 C C . SER A 1 131 ? 5.898 49.083 39.346 1.00 32.38 129 SER A C 1
ATOM 924 O O . SER A 1 131 ? 5.449 48.279 40.159 1.00 32.36 129 SER A O 1
ATOM 927 N N . ASP A 1 132 ? 5.175 49.555 38.341 1.00 32.31 130 ASP A N 1
ATOM 928 C CA . ASP A 1 132 ? 3.834 49.051 38.081 1.00 32.61 130 ASP A CA 1
ATOM 929 C C . ASP A 1 132 ? 3.839 47.528 37.992 1.00 32.43 130 ASP A C 1
ATOM 930 O O . ASP A 1 132 ? 3.010 46.857 38.610 1.00 32.19 130 ASP A O 1
ATOM 935 N N . SER A 1 133 ? 4.782 46.997 37.215 1.00 33.23 131 SER A N 1
ATOM 936 C CA . SER A 1 133 ? 4.955 45.554 37.026 1.00 31.73 131 SER A CA 1
ATOM 937 C C . SER A 1 133 ? 5.059 44.771 38.327 1.00 31.72 131 SER A C 1
ATOM 938 O O . SER A 1 133 ? 4.546 43.660 38.426 1.00 31.55 131 SER A O 1
ATOM 941 N N . ALA A 1 134 ? 5.753 45.338 39.312 1.00 31.39 132 ALA A N 1
ATOM 942 C CA . ALA A 1 134 ? 5.911 44.688 40.609 1.00 31.06 132 ALA A CA 1
ATOM 943 C C . ALA A 1 134 ? 4.572 44.599 41.349 1.00 31.97 132 ALA A C 1
ATOM 944 O O . ALA A 1 134 ? 4.249 43.574 41.936 1.00 31.98 132 ALA A O 1
ATOM 946 N N . PHE A 1 135 ? 3.789 45.669 41.305 1.00 32.49 133 PHE A N 1
ATOM 947 C CA . PHE A 1 135 ? 2.445 45.638 41.872 1.00 32.70 133 PHE A CA 1
ATOM 948 C C . PHE A 1 135 ? 1.525 44.662 41.167 1.00 33.02 133 PHE A C 1
ATOM 949 O O . PHE A 1 135 ? 0.761 43.956 41.820 1.00 34.80 133 PHE A O 1
ATOM 957 N N . VAL A 1 136 ? 1.618 44.603 39.844 1.00 31.50 134 VAL A N 1
ATOM 958 C CA . VAL A 1 136 ? 0.895 43.602 39.071 1.00 31.48 134 VAL A CA 1
ATOM 959 C C . VAL A 1 136 ? 1.318 42.183 39.465 1.00 32.52 134 VAL A C 1
ATOM 960 O O . VAL A 1 136 ? 0.489 41.270 39.548 1.00 33.52 134 VAL A O 1
ATOM 964 N N . ALA A 1 137 ? 2.615 42.017 39.721 1.00 33.33 135 ALA A N 1
ATOM 965 C CA . ALA A 1 137 ? 3.187 40.751 40.191 1.00 33.38 135 ALA A CA 1
ATOM 966 C C . ALA A 1 137 ? 2.727 40.375 41.616 1.00 34.14 135 ALA A C 1
ATOM 967 O O . ALA A 1 137 ? 2.518 39.201 41.924 1.00 33.75 135 ALA A O 1
ATOM 969 N N . LEU A 1 138 ? 2.585 41.377 42.479 1.00 34.07 136 LEU A N 1
ATOM 970 C CA . LEU A 1 138 ? 2.007 41.184 43.789 1.00 33.95 136 LEU A CA 1
ATOM 971 C C . LEU A 1 138 ? 0.609 40.611 43.593 1.00 36.32 136 LEU A C 1
ATOM 972 O O . LEU A 1 138 ? 0.200 39.665 44.268 1.00 37.40 136 LEU A O 1
ATOM 977 N N . GLY A 1 139 ? -0.114 41.184 42.639 1.00 35.95 137 GLY A N 1
ATOM 978 C CA . GLY A 1 139 ? -1.444 40.726 42.313 1.00 35.56 137 GLY A CA 1
ATOM 979 C C . GLY A 1 139 ? -1.472 39.226 42.145 1.00 38.43 137 GLY A C 1
ATOM 980 O O . GLY A 1 139 ? -2.287 38.536 42.768 1.00 38.50 137 GLY A O 1
ATOM 981 N N . ARG A 1 140 ? -0.566 38.715 41.313 1.00 37.02 138 ARG A N 1
ATOM 982 C CA . ARG A 1 140 ? -0.555 37.292 40.974 1.00 36.13 138 ARG A CA 1
ATOM 983 C C . ARG A 1 140 ? -0.151 36.386 42.135 1.00 35.17 138 ARG A C 1
ATOM 984 O O . ARG A 1 140 ? -0.572 35.230 42.200 1.00 34.57 138 ARG A O 1
ATOM 992 N N . ILE A 1 141 ? 0.659 36.907 43.051 1.00 35.42 139 ILE A N 1
ATOM 993 C CA . ILE A 1 141 ? 1.062 36.128 44.225 1.00 36.05 139 ILE A CA 1
ATOM 994 C C . ILE A 1 141 ? -0.150 35.970 45.099 1.00 35.78 139 ILE A C 1
ATOM 995 O O . ILE A 1 141 ? -0.376 34.914 45.672 1.00 35.53 139 ILE A O 1
ATOM 1000 N N . LYS A 1 142 ? -0.929 37.041 45.179 1.00 36.40 140 LYS A N 1
ATOM 1001 C CA . LYS A 1 142 ? -2.172 37.036 45.922 1.00 37.59 140 LYS A CA 1
ATOM 1002 C C . LYS A 1 142 ? -3.168 36.067 45.290 1.00 37.47 140 LYS A C 1
ATOM 1003 O O . LYS A 1 142 ? -3.908 35.390 46.003 1.00 37.91 140 LYS A O 1
ATOM 1009 N N . GLU A 1 143 ? -3.182 35.988 43.958 1.00 36.83 141 GLU A N 1
ATOM 1010 C CA . GLU A 1 143 ? -4.084 35.060 43.263 1.00 36.59 141 GLU A CA 1
ATOM 1011 C C . GLU A 1 143 ? -3.668 33.627 43.548 1.00 36.28 141 GLU A C 1
ATOM 1012 O O . GLU A 1 143 ? -4.512 32.760 43.798 1.00 36.81 141 GLU A O 1
ATOM 101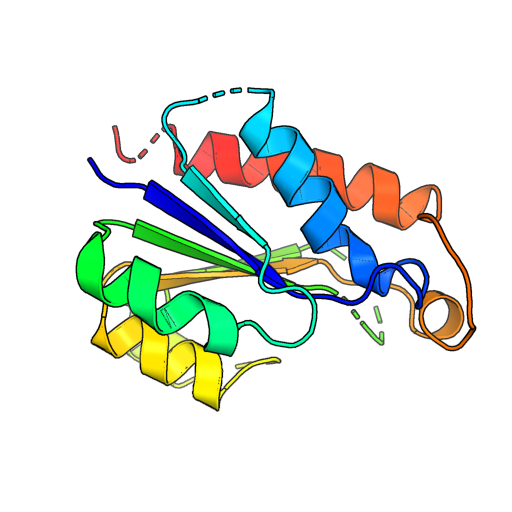8 N N . LEU A 1 144 ? -2.359 33.390 43.533 1.00 35.95 142 LEU A N 1
ATOM 1019 C CA . LEU A 1 144 ? -1.817 32.064 43.811 1.00 35.83 142 LEU A CA 1
ATOM 1020 C C . LEU A 1 144 ? -2.119 31.641 45.236 1.00 34.93 142 LEU A C 1
ATOM 1021 O O . LEU A 1 144 ? -2.436 30.486 45.505 1.00 34.20 142 LEU A O 1
ATOM 1026 N N . ASP A 1 145 ? -2.013 32.606 46.140 1.00 35.97 143 ASP A N 1
ATOM 1027 C CA . ASP A 1 145 ? -2.287 32.406 47.553 1.00 36.32 143 ASP A CA 1
ATOM 1028 C C . ASP A 1 145 ? -3.701 31.901 47.783 1.00 38.68 143 ASP A C 1
ATOM 1029 O O . ASP A 1 145 ? -3.920 30.955 48.546 1.00 39.42 143 ASP A O 1
ATOM 1034 N N . GLY A 1 146 ? -4.653 32.553 47.114 1.00 38.56 144 GLY A N 1
ATOM 1035 C CA . GLY A 1 146 ? -6.049 32.167 47.141 1.00 37.24 144 GLY A CA 1
ATOM 1036 C C . GLY A 1 146 ? -6.277 30.785 46.580 1.00 38.16 144 GLY A C 1
ATOM 1037 O O . GLY A 1 146 ? -7.012 29.982 47.151 1.00 40.23 144 GLY A O 1
ATOM 1046 N N . LEU A 1 148 ? -4.194 28.370 46.583 1.00 40.16 146 LEU A N 1
ATOM 1047 C CA . LEU A 1 148 ? -3.630 27.423 47.549 1.00 39.61 146 LEU A CA 1
ATOM 1048 C C . LEU A 1 148 ? -4.528 27.121 48.749 1.00 41.01 146 LEU A C 1
ATOM 1049 O O . LEU A 1 148 ? -4.210 26.243 49.544 1.00 44.25 146 LEU A O 1
ATOM 1054 N N . LYS A 1 149 ? -5.655 27.825 48.866 1.00 42.90 147 LYS A N 1
ATOM 1055 C CA . LYS A 1 149 ? -6.665 27.524 49.886 1.00 40.81 147 LYS A CA 1
ATOM 1056 C C . LYS A 1 149 ? -7.961 26.928 49.296 1.00 42.43 147 LYS A C 1
ATOM 1057 O O . LYS A 1 149 ? -8.191 26.907 48.072 1.00 40.97 147 LYS A O 1
#

Foldseek 3Di:
DFAEEEFEAAQQQALFCLSVVLLVVVVVVPSYDYHYCYHNSVVCVVVLLVRLGAAYEYETEEPPKDKAFCLPPVVVVVVPVVVQVVVCVSYSRYMYIYQYDYPVRRPDRDGYYDPVSNVSSVVVNVVVVVVVCVD

Secondary structure (DSSP, 8-state):
--EEEEEE--TTBGGGGHHHHHHHHHHH---EEEEEEET-GGGGHHHHHHH--SEEEEEE----EEEEETTSHHHHH---HHHHHHHHHH-SEEEEEEE---GGGGSS-B-S--HHHHHHHHHHHHHHHHHH---

Nearest PDB structures (foldseek):
  3pu6-assembly1_A  TM=1.005E+00  e=1.335E-27  Wolinella succinogenes
  2i8l-assembly1_A  TM=8.076E-01  e=1.801E-08  Escherichia coli
  5zby-assembly1_A  TM=7.901E-01  e=2.658E-08  Thermococcus kodakarensis KOD1
  1cfz-assembly2_B  TM=7.732E-01  e=4.054E-07  Escherichia coli
  3iv9-assembly1_A  TM=4.372E-01  e=3.569E-01  Escherichia coli

Radius of gyration: 13.97 Å; Cα contacts (8 Å, |Δi|>4): 275; chains: 1; bounding box: 31×36×30 Å

B-factor: mean 37.61, std 5.87, range [26.22, 72.54]

CATH classification: 3.40.50.1450

Organism: Wolinella succinogenes (strain ATCC 29543 / DSM 1740 / CCUG 13145 / JCM 31913 / LMG 7466 / NCTC 11488 / FDC 602W) (NCBI:txid273121)